Protein 1H8P (pdb70)

Secondary structure (DSSP, 8-state):
----SSEEETTEEESS-B-TTSSS-EEESSSB-SS-EEE--GGGS----SSEEETTEEESS-B-TT-SSS-EEESSSBHHHH--EEE-/----SSEEETTEEESS-B-TTSSS-EEESSSB-SS-EEEPPGGGSPPP-SSEEETTEEESS-B-TTTSSS-EEESSSBHHHH--EEE-

Foldseek 3Di:
DAADAFADDPNDTRRWFDCVVHDATKGAPDNYHDPHIDGDDVVRTADADPFAADPNDTRGDWACPPPPDATKGASDRYCVVVVHIDGD/DAADPFAADPNDTRLWFDCVVHPATKGANDNYHDPHMDGDDPVRTQDADPFAADPNDTRGDFACVVPVPFTKGASDRYCVVVVHIDTD

B-factor: mean 21.31, std 8.15, range [9.07, 58.3]

Nearest PDB structures (foldseek):
  1h8p-assembly1_A  TM=9.744E-01  e=7.915E-19  Bos taurus
  1pdc-assembly1_A  TM=7.699E-01  e=4.818E-06  Bos taurus
  2fn2-assembly1_A  TM=8.374E-01  e=1.802E-03  Homo sapiens
  2v5o-assembly1_A  TM=9.070E-01  e=1.299E-02  Homo sapiens
  8k8h-assembly1_A  TM=8.407E-01  e=1.631E-01  Homo sapiens

Structure (mmCIF, N/CA/C/O backbone):
data_1H8P
#
_entry.id   1H8P
#
_cell.length_a   90.881
_cell.length_b   90.881
_cell.length_c   52.210
_cell.angle_alpha   90.00
_cell.angle_beta   90.00
_cell.angle_gamma   120.00
#
_symmetry.space_group_name_H-M   'P 3 2 1'
#
loop_
_entity.id
_entity.type
_entity.pdbx_description
1 polymer 'SEMINAL PLASMA PROTEIN PDC-109'
2 non-polymer PHOSPHOCHOLINE
3 water water
#
loop_
_atom_site.group_PDB
_atom_site.id
_atom_site.type_symbol
_atom_site.label_atom_id
_atom_site.label_alt_id
_atom_site.label_comp_id
_atom_site.label_asym_id
_atom_site.label_entity_id
_atom_site.label_seq_id
_atom_site.pdbx_PDB_ins_code
_atom_site.Cartn_x
_atom_site.Cartn_y
_atom_site.Cartn_z
_atom_site.occupancy
_atom_site.B_iso_or_equiv
_atom_site.auth_seq_id
_atom_site.auth_comp_id
_atom_site.auth_asym_id
_atom_site.auth_atom_id
_atom_site.pdbx_PDB_model_num
ATOM 1 N N . GLU A 1 22 ? 41.919 5.426 16.960 1.00 38.18 22 GLU A N 1
ATOM 2 C CA . GLU A 1 22 ? 40.779 4.688 17.572 1.00 36.11 22 GLU A CA 1
ATOM 3 C C . GLU A 1 22 ? 39.465 5.253 17.031 1.00 33.56 22 GLU A C 1
ATOM 4 O O . GLU A 1 22 ? 39.412 5.729 15.898 1.00 34.02 22 GLU A O 1
ATOM 10 N N . GLU A 1 23 ? 38.411 5.202 17.838 1.00 30.11 23 GLU A N 1
ATOM 11 C CA . GLU A 1 23 ? 37.107 5.698 17.412 1.00 26.57 23 GLU A CA 1
ATOM 12 C C . GLU A 1 23 ? 36.715 7.017 18.066 1.00 23.84 23 GLU A C 1
ATOM 13 O O . GLU A 1 23 ? 37.079 7.299 19.209 1.00 20.97 23 GLU A O 1
ATOM 19 N N . CYS A 1 24 ? 35.966 7.823 17.325 1.00 20.70 24 CYS A N 1
ATOM 20 C CA . CYS A 1 24 ? 35.504 9.109 17.826 1.00 18.79 24 CYS A CA 1
ATOM 21 C C . CYS A 1 24 ? 34.543 8.905 18.982 1.00 18.31 24 CYS A C 1
ATOM 22 O O . CYS A 1 24 ? 33.806 7.922 19.019 1.00 17.33 24 CYS A O 1
ATOM 25 N N . VAL A 1 25 ? 34.549 9.847 19.914 1.00 16.84 25 VAL A N 1
ATOM 26 C CA . VAL A 1 25 ? 33.635 9.813 21.044 1.00 16.80 25 VAL A CA 1
ATOM 27 C C . VAL A 1 25 ? 32.817 11.094 20.922 1.00 15.67 25 VAL A C 1
ATOM 28 O O . VAL A 1 25 ? 33.377 12.189 20.961 1.00 14.14 25 VAL A O 1
ATOM 32 N N . PHE A 1 26 ? 31.506 10.955 20.738 1.00 14.71 26 PHE A N 1
ATOM 33 C CA . PHE A 1 26 ? 30.616 12.112 20.608 1.00 14.33 26 PHE A CA 1
ATOM 34 C C . PHE A 1 26 ? 29.548 12.075 21.698 1.00 14.41 26 PHE A C 1
ATOM 35 O O . PHE A 1 26 ? 28.910 11.046 21.914 1.00 14.59 26 PHE A O 1
ATOM 43 N N . PRO A 1 27 ? 29.347 13.196 22.402 1.00 14.16 27 PRO A N 1
ATOM 44 C CA . PRO A 1 27 ? 30.084 14.443 22.198 1.00 14.72 27 PRO A CA 1
ATOM 45 C C . PRO A 1 27 ? 31.413 14.421 22.941 1.00 14.18 27 PRO A C 1
ATOM 46 O O . PRO A 1 27 ? 31.614 13.607 23.841 1.00 14.46 27 PRO A O 1
ATOM 50 N N . PHE A 1 28 ? 32.327 15.299 22.543 1.00 14.79 28 PHE A N 1
ATOM 51 C CA . PHE A 1 28 ? 33.606 15.415 23.227 1.00 15.49 28 PHE A CA 1
ATOM 52 C C . PHE A 1 28 ? 33.838 16.891 23.512 1.00 16.03 28 PHE A C 1
ATOM 53 O O . PHE A 1 28 ? 33.367 17.753 22.771 1.00 16.39 28 PHE A O 1
ATOM 61 N N . VAL A 1 29 ? 34.534 17.180 24.604 1.00 16.12 29 VAL A N 1
ATOM 62 C CA . VAL A 1 29 ? 34.813 18.559 24.972 1.00 17.54 29 VAL A CA 1
ATOM 63 C C . VAL A 1 29 ? 36.257 18.898 24.664 1.00 17.91 29 VAL A C 1
ATOM 64 O O . VAL A 1 29 ? 37.176 18.185 25.065 1.00 16.90 29 VAL A O 1
ATOM 68 N N . TYR A 1 30 ? 36.443 19.986 23.928 1.00 19.69 30 TYR A N 1
ATOM 69 C CA . TYR A 1 30 ? 37.768 20.455 23.555 1.00 20.78 30 TYR A CA 1
ATOM 70 C C . TYR A 1 30 ? 37.802 21.966 23.713 1.00 21.21 30 TYR A C 1
ATOM 71 O O . TYR A 1 30 ? 36.974 22.677 23.140 1.00 20.86 30 TYR A O 1
ATOM 80 N N . ARG A 1 31 ? 38.762 22.451 24.493 1.00 21.91 31 ARG A N 1
ATOM 81 C CA . ARG A 1 31 ? 38.908 23.880 24.747 1.00 23.98 31 ARG A CA 1
ATOM 82 C C . ARG A 1 31 ? 37.573 24.577 24.997 1.00 24.56 31 ARG A C 1
ATOM 83 O O . ARG A 1 31 ? 37.196 25.506 24.282 1.00 23.67 31 ARG A O 1
ATOM 91 N N . ASN A 1 32 ? 36.865 24.103 26.018 1.00 25.60 32 ASN A N 1
ATOM 92 C CA . ASN A 1 32 ? 35.585 24.663 26.435 1.00 28.57 32 ASN A CA 1
ATOM 93 C C . ASN A 1 32 ? 34.420 24.543 25.466 1.00 28.91 32 ASN A C 1
ATOM 94 O O . ASN A 1 32 ? 33.366 25.131 25.703 1.00 30.38 32 ASN A O 1
ATOM 99 N N . ARG A 1 33 ? 34.595 23.800 24.380 1.00 26.96 33 ARG A N 1
ATOM 100 C CA . ARG A 1 33 ? 33.508 23.625 23.422 1.00 25.59 33 ARG A CA 1
ATOM 101 C C . ARG A 1 33 ? 33.074 22.170 23.343 1.00 23.26 33 ARG A C 1
ATOM 102 O O . ARG A 1 33 ? 33.903 21.263 23.364 1.00 20.17 33 ARG A O 1
ATOM 110 N N . LYS A 1 34 ? 31.764 21.957 23.273 1.00 20.01 34 LYS A N 1
ATOM 111 C CA . LYS A 1 34 ? 31.216 20.614 23.173 1.00 20.92 34 LYS A CA 1
ATOM 112 C C . LYS A 1 34 ? 30.998 20.325 21.690 1.00 20.45 34 LYS A C 1
ATOM 113 O O . LYS A 1 34 ? 30.333 21.089 20.992 1.00 21.00 34 LYS A O 1
ATOM 119 N N . HIS A 1 35 ? 31.570 19.226 21.213 1.00 18.06 35 HIS A N 1
ATOM 120 C CA . HIS A 1 35 ? 31.451 18.839 19.814 1.00 18.29 35 HIS A CA 1
ATOM 121 C C . HIS A 1 35 ? 30.712 17.515 19.677 1.00 16.66 35 HIS A C 1
ATOM 122 O O . HIS A 1 35 ? 31.105 16.521 20.281 1.00 16.69 35 HIS A O 1
ATOM 129 N N . PHE A 1 36 ? 29.646 17.506 18.880 1.00 16.07 36 PHE A N 1
ATOM 130 C CA . PHE A 1 36 ? 28.867 16.290 18.668 1.00 15.42 36 PHE A CA 1
ATOM 131 C C . PHE A 1 36 ? 29.191 15.650 17.329 1.00 14.92 36 PHE A C 1
ATOM 132 O O . PHE A 1 36 ? 28.526 14.706 16.907 1.00 14.96 36 PHE A O 1
ATOM 140 N N . ASP A 1 37 ? 30.213 16.167 16.662 1.00 14.13 37 ASP A N 1
ATOM 141 C CA . ASP A 1 37 ? 30.598 15.648 15.361 1.00 15.63 37 ASP A CA 1
ATOM 142 C C . ASP A 1 37 ? 32.049 16.028 15.113 1.00 14.50 37 ASP A C 1
ATOM 143 O O . ASP A 1 37 ? 32.662 16.727 15.921 1.00 15.73 37 ASP A O 1
ATOM 148 N N . CYS A 1 38 ? 32.605 15.554 14.008 1.00 16.81 38 CYS A N 1
ATOM 149 C CA . CYS A 1 38 ? 33.974 15.909 13.674 1.00 16.26 38 CYS A CA 1
ATOM 150 C C . CYS A 1 38 ? 33.983 17.422 13.537 1.00 17.33 38 CYS A C 1
ATOM 151 O O . CYS A 1 38 ? 32.988 18.018 13.116 1.00 17.63 38 CYS A O 1
ATOM 154 N N . THR A 1 39 ? 35.102 18.043 13.886 1.00 17.32 39 THR A N 1
ATOM 155 C CA . THR A 1 39 ? 35.184 19.497 13.869 1.00 18.68 39 THR A CA 1
ATOM 156 C C . THR A 1 39 ? 36.479 20.045 13.279 1.00 18.34 39 THR A C 1
ATOM 157 O O . THR A 1 39 ? 37.473 19.331 13.178 1.00 17.44 39 THR A O 1
ATOM 161 N N . VAL A 1 40 ? 36.447 21.316 12.881 1.00 20.16 40 VAL A N 1
ATOM 162 C CA . VAL A 1 40 ? 37.632 21.982 12.347 1.00 21.39 40 VAL A CA 1
ATOM 163 C C . VAL A 1 40 ? 38.138 22.950 13.416 1.00 21.54 40 VAL A C 1
ATOM 164 O O . VAL A 1 40 ? 38.993 23.799 13.158 1.00 22.97 40 VAL A O 1
ATOM 168 N N . HIS A 1 41 ? 37.586 22.811 14.617 1.00 20.62 41 HIS A N 1
ATOM 169 C CA . HIS A 1 41 ? 37.974 23.631 15.759 1.00 21.14 41 HIS A CA 1
ATOM 170 C C . HIS A 1 41 ? 39.465 23.406 15.999 1.00 22.44 41 HIS A C 1
ATOM 171 O O . HIS A 1 41 ? 39.886 22.301 16.337 1.00 22.76 41 HIS A O 1
ATOM 178 N N . GLY A 1 42 ? 40.261 24.452 15.805 1.00 22.50 42 GLY A N 1
ATOM 179 C CA . GLY A 1 42 ? 41.692 24.333 16.007 1.00 24.15 42 GLY A CA 1
ATOM 180 C C . GLY A 1 42 ? 42.427 23.571 14.918 1.00 25.21 42 GLY A C 1
ATOM 181 O O . GLY A 1 42 ? 43.485 22.998 15.174 1.00 26.31 42 GLY A O 1
ATOM 182 N N . SER A 1 43 ? 41.881 23.550 13.705 1.00 26.05 43 SER A N 1
ATOM 183 C CA . SER A 1 43 ? 42.542 22.850 12.606 1.00 27.12 43 SER A CA 1
ATOM 184 C C . SER A 1 43 ? 41.944 23.185 11.249 1.00 28.27 43 SER A C 1
ATOM 185 O O . SER A 1 43 ? 40.942 23.891 11.155 1.00 28.90 43 SER A O 1
ATOM 188 N N . LEU A 1 44 ? 42.570 22.672 10.194 1.00 29.20 44 LEU A N 1
ATOM 189 C CA . LEU A 1 44 ? 42.097 22.914 8.838 1.00 30.29 44 LEU A CA 1
ATOM 190 C C . LEU A 1 44 ? 41.239 21.749 8.360 1.00 29.67 44 LEU A C 1
ATOM 191 O O . LEU A 1 44 ? 40.278 21.938 7.612 1.00 30.78 44 LEU A O 1
ATOM 196 N N . PHE A 1 45 ? 41.589 20.546 8.804 1.00 27.75 45 PHE A N 1
ATOM 197 C CA . PHE A 1 45 ? 40.855 19.344 8.422 1.00 26.20 45 PHE A CA 1
ATOM 198 C C . PHE A 1 45 ? 40.050 18.822 9.614 1.00 23.79 45 PHE A C 1
ATOM 199 O O . PHE A 1 45 ? 40.527 18.837 10.750 1.00 21.53 45 PHE A O 1
ATOM 207 N N . PRO A 1 46 ? 38.816 18.353 9.368 1.00 22.71 46 PRO A N 1
ATOM 208 C CA . PRO A 1 46 ? 37.961 17.831 10.439 1.00 21.20 46 PRO A CA 1
ATOM 209 C C . PRO A 1 46 ? 38.577 16.686 11.241 1.00 18.19 46 PRO A C 1
ATOM 210 O O . PRO A 1 46 ? 39.164 15.755 10.685 1.00 18.26 46 PRO A O 1
ATOM 214 N N . TRP A 1 47 ? 38.437 16.770 12.558 1.00 17.01 47 TRP A N 1
ATOM 215 C CA . TRP A 1 47 ? 38.981 15.759 13.453 1.00 16.24 47 TRP A CA 1
ATOM 216 C C . TRP A 1 47 ? 38.002 15.475 14.585 1.00 15.57 47 TRP A C 1
ATOM 217 O O . TRP A 1 47 ? 36.969 16.135 14.715 1.00 16.59 47 TRP A O 1
ATOM 228 N N . CYS A 1 48 ? 38.343 14.499 15.415 1.00 14.34 48 CYS A N 1
ATOM 229 C CA . CYS A 1 48 ? 37.504 14.149 16.544 1.00 14.26 48 CYS A CA 1
ATOM 230 C C . CYS A 1 48 ? 38.365 13.601 17.674 1.00 15.14 48 CYS A C 1
ATOM 231 O O . CYS A 1 48 ? 39.424 13.016 17.439 1.00 15.69 48 CYS A O 1
ATOM 234 N N . SER A 1 49 ? 37.908 13.793 18.903 1.00 14.22 49 SER A N 1
ATOM 235 C CA . SER A 1 49 ? 38.636 13.295 20.057 1.00 15.41 49 SER A CA 1
ATOM 236 C C . SER A 1 49 ? 38.298 11.826 20.258 1.00 15.42 49 SER A C 1
ATOM 237 O O . SER A 1 49 ? 37.193 11.381 19.937 1.00 15.90 49 SER A O 1
ATOM 240 N N . LEU A 1 50 ? 39.255 11.068 20.782 1.00 15.64 50 LEU A N 1
ATOM 241 C CA . LEU A 1 50 ? 39.030 9.655 21.044 1.00 17.94 50 LEU A CA 1
ATOM 242 C C . LEU A 1 50 ? 38.526 9.485 22.476 1.00 18.42 50 LEU A C 1
ATOM 243 O O . LEU A 1 50 ? 38.296 8.368 22.932 1.00 19.80 50 LEU A O 1
ATOM 248 N N . ASP A 1 51 ? 38.355 10.605 23.175 1.00 17.58 51 ASP A N 1
ATOM 249 C CA . ASP A 1 51 ? 37.860 10.599 24.551 1.00 18.09 51 ASP A CA 1
ATOM 250 C C . ASP A 1 51 ? 36.825 11.706 24.740 1.00 18.04 51 ASP A C 1
ATOM 251 O O . ASP A 1 51 ? 36.940 12.778 24.141 1.00 18.65 51 ASP A O 1
ATOM 256 N N . ALA A 1 52 ? 35.825 11.447 25.579 1.00 17.76 52 ALA A N 1
ATOM 257 C CA . ALA A 1 52 ? 34.771 12.427 25.854 1.00 19.08 52 ALA A CA 1
ATOM 258 C C . ALA A 1 52 ? 35.399 13.742 26.291 1.00 19.75 52 ALA A C 1
ATOM 259 O O . ALA A 1 52 ? 34.957 14.822 25.896 1.00 17.81 52 ALA A O 1
ATOM 261 N N . ASP A 1 53 ? 36.427 13.644 27.124 1.00 20.59 53 ASP A N 1
ATOM 262 C CA . ASP A 1 53 ? 37.145 14.823 27.579 1.00 22.36 53 ASP A CA 1
ATOM 263 C C . ASP A 1 53 ? 38.498 14.746 26.889 1.00 22.09 53 ASP A C 1
ATOM 264 O O . ASP A 1 53 ? 39.278 13.830 27.145 1.00 23.02 53 ASP A O 1
ATOM 269 N N . TYR A 1 54 ? 38.769 15.697 26.005 1.00 21.31 54 TYR A N 1
ATOM 270 C CA . TYR A 1 54 ? 40.026 15.702 25.270 1.00 21.47 54 TYR A CA 1
ATOM 271 C C . TYR A 1 54 ? 41.253 15.656 26.174 1.00 22.01 54 TYR A C 1
ATOM 272 O O . TYR A 1 54 ? 41.430 16.508 27.042 1.00 21.26 54 TYR A O 1
ATOM 281 N N . VAL A 1 55 ? 42.096 14.651 25.956 1.00 22.05 55 VAL A N 1
ATOM 282 C CA . VAL A 1 55 ? 43.323 14.485 26.725 1.00 23.51 55 VAL A CA 1
ATOM 283 C C . VAL A 1 55 ? 44.502 14.166 25.809 1.00 24.25 55 VAL A C 1
ATOM 284 O O . VAL A 1 55 ? 45.439 13.471 26.202 1.00 25.64 55 VAL A O 1
ATOM 288 N N . GLY A 1 56 ? 44.445 14.666 24.579 1.00 23.81 56 GLY A N 1
ATOM 289 C CA . GLY A 1 56 ? 45.535 14.440 23.647 1.00 23.69 56 GLY A CA 1
ATOM 290 C C . GLY A 1 56 ? 45.336 13.349 22.614 1.00 23.17 56 GLY A C 1
ATOM 291 O O . GLY A 1 56 ? 46.126 13.243 21.676 1.00 24.81 56 GLY A O 1
ATOM 292 N N . ARG A 1 57 ? 44.303 12.529 22.780 1.00 22.11 57 ARG A N 1
ATOM 293 C CA . ARG A 1 57 ? 44.041 11.460 21.824 1.00 21.98 57 ARG A CA 1
ATOM 294 C C . ARG A 1 57 ? 43.009 11.928 20.813 1.00 21.55 57 ARG A C 1
ATOM 295 O O . ARG A 1 57 ? 41.899 12.308 21.180 1.00 19.57 57 ARG A O 1
ATOM 303 N N . TRP A 1 58 ? 43.378 11.900 19.538 1.00 19.96 58 TRP A N 1
ATOM 304 C CA . TRP A 1 58 ? 42.473 12.337 18.488 1.00 19.36 58 TRP A CA 1
ATOM 305 C C . TRP A 1 58 ? 42.903 11.793 17.140 1.00 19.88 58 TRP A C 1
ATOM 306 O O . TRP A 1 58 ? 43.966 11.189 17.010 1.00 19.18 58 TRP A O 1
ATOM 317 N N . LYS A 1 59 ? 42.069 12.018 16.135 1.00 19.14 59 LYS A N 1
ATOM 318 C CA . LYS A 1 59 ? 42.380 11.574 14.789 1.00 18.73 59 LYS A CA 1
ATOM 319 C C . LYS A 1 59 ? 41.604 12.396 13.785 1.00 18.34 59 LYS A C 1
ATOM 320 O O . LYS A 1 59 ? 40.572 12.987 14.113 1.00 15.77 59 LYS A O 1
ATOM 326 N N . TYR A 1 60 ? 42.111 12.440 12.560 1.00 17.78 60 TYR A N 1
ATOM 327 C CA . TYR A 1 60 ? 41.429 13.161 11.504 1.00 18.29 60 TYR A CA 1
ATOM 328 C C . TYR A 1 60 ? 40.288 12.263 11.056 1.00 17.53 60 TYR A C 1
ATOM 329 O O . TYR A 1 60 ? 40.417 11.037 11.018 1.00 16.58 60 TYR A O 1
ATOM 338 N N . CYS A 1 61 ? 39.162 12.875 10.724 1.00 17.17 61 CYS A N 1
ATOM 339 C CA . CYS A 1 61 ? 37.998 12.111 10.322 1.00 16.47 61 CYS A CA 1
ATOM 340 C C . CYS A 1 61 ? 37.902 11.724 8.864 1.00 17.66 61 CYS A C 1
ATOM 341 O O . CYS A 1 61 ? 38.088 12.552 7.972 1.00 17.74 61 CYS A O 1
ATOM 344 N N . ALA A 1 62 ? 37.601 10.449 8.647 1.00 18.59 62 ALA A N 1
ATOM 345 C CA . ALA A 1 62 ? 37.383 9.910 7.316 1.00 19.32 62 ALA A CA 1
ATOM 346 C C . ALA A 1 62 ? 35.859 9.944 7.243 1.00 19.67 62 ALA A C 1
ATOM 347 O O . ALA A 1 62 ? 35.204 10.260 8.238 1.00 16.98 62 ALA A O 1
ATOM 349 N N . GLN A 1 63 ? 35.293 9.622 6.087 1.00 19.06 63 GLN A N 1
ATOM 350 C CA . GLN A 1 63 ? 33.841 9.643 5.925 1.00 21.54 63 GLN A CA 1
ATOM 351 C C . GLN A 1 63 ? 33.072 8.870 7.001 1.00 19.57 63 GLN A C 1
ATOM 352 O O . GLN A 1 63 ? 32.053 9.344 7.508 1.00 18.35 63 GLN A O 1
ATOM 358 N N . ARG A 1 64 ? 33.560 7.688 7.360 1.00 17.92 64 ARG A N 1
ATOM 359 C CA . ARG A 1 64 ? 32.871 6.858 8.345 1.00 16.67 64 ARG A CA 1
ATOM 360 C C . ARG A 1 64 ? 32.902 7.389 9.775 1.00 15.62 64 ARG A C 1
ATOM 361 O O . ARG A 1 64 ? 32.104 6.969 10.608 1.00 15.69 64 ARG A O 1
ATOM 369 N N . ASP A 1 65 ? 33.823 8.303 10.058 1.00 15.48 65 ASP A N 1
ATOM 370 C CA . ASP A 1 65 ? 33.972 8.845 11.405 1.00 15.47 65 ASP A CA 1
ATOM 371 C C . ASP A 1 65 ? 32.942 9.893 11.810 1.00 16.44 65 ASP A C 1
ATOM 372 O O . ASP A 1 65 ? 32.734 10.134 13.003 1.00 16.04 65 ASP A O 1
ATOM 377 N N . TYR A 1 66 ? 32.304 10.520 10.829 1.00 15.67 66 TYR A N 1
ATOM 378 C CA . TYR A 1 66 ? 31.312 11.544 11.130 1.00 16.58 66 TYR A CA 1
ATOM 379 C C . TYR A 1 66 ? 30.124 10.993 11.902 1.00 15.39 66 TYR A C 1
ATOM 380 O O . TYR A 1 66 ? 29.699 9.857 11.692 1.00 15.80 66 TYR A O 1
ATOM 389 N N . ALA A 1 67 ? 29.591 11.813 12.800 1.00 16.30 67 ALA A N 1
ATOM 390 C CA . ALA A 1 67 ? 28.464 11.406 13.620 1.00 15.03 67 ALA A CA 1
ATOM 391 C C . ALA A 1 67 ? 27.256 11.019 12.777 1.00 15.78 67 ALA A C 1
ATOM 392 O O . ALA A 1 67 ? 27.046 11.552 11.683 1.00 15.34 67 ALA A O 1
ATOM 394 N N . LYS A 1 68 ? 26.481 10.073 13.294 1.00 15.99 68 LYS A N 1
ATOM 395 C CA . LYS A 1 68 ? 25.269 9.612 12.632 1.00 17.64 68 LYS A CA 1
ATOM 396 C C . LYS A 1 68 ? 24.069 10.206 13.350 1.00 16.85 68 LYS A C 1
ATOM 397 O O . LYS A 1 68 ? 24.171 10.645 14.496 1.00 16.97 68 LYS A O 1
ATOM 403 N N . CYS A 1 69 ? 22.933 10.215 12.666 1.00 17.29 69 CYS A N 1
ATOM 404 C CA . CYS A 1 69 ? 21.698 10.730 13.234 1.00 17.94 69 CYS A CA 1
ATOM 405 C C . CYS A 1 69 ? 21.355 10.010 14.526 1.00 19.14 69 CYS A C 1
ATOM 406 O O . CYS A 1 69 ? 21.641 8.825 14.684 1.00 18.42 69 CYS A O 1
ATOM 409 N N . VAL A 1 70 ? 20.731 10.735 15.444 1.00 17.63 70 VAL A N 1
ATOM 410 C CA . VAL A 1 70 ? 20.309 10.168 16.711 1.00 19.33 70 VAL A CA 1
ATOM 411 C C . VAL A 1 70 ? 18.787 10.183 16.706 1.00 19.94 70 VAL A C 1
ATOM 412 O O . VAL A 1 70 ? 18.175 11.248 16.648 1.00 19.54 70 VAL A O 1
ATOM 416 N N . PHE A 1 71 ? 18.184 8.999 16.733 1.00 20.23 71 PHE A N 1
ATOM 417 C CA . PHE A 1 71 ? 16.731 8.876 16.734 1.00 21.27 71 PHE A CA 1
ATOM 418 C C . PHE A 1 71 ? 16.301 8.101 17.969 1.00 23.56 71 PHE A C 1
ATOM 419 O O . PHE A 1 71 ? 16.926 7.107 18.333 1.00 24.29 71 PHE A O 1
ATOM 427 N N . PRO A 1 72 ? 15.235 8.559 18.639 1.00 23.76 72 PRO A N 1
ATOM 428 C CA . PRO A 1 72 ? 14.482 9.750 18.247 1.00 22.43 72 PRO A CA 1
ATOM 429 C C . PRO A 1 72 ? 15.144 10.987 18.838 1.00 20.22 72 PRO A C 1
ATOM 430 O O . PRO A 1 72 ? 16.042 10.881 19.669 1.00 21.44 72 PRO A O 1
ATOM 434 N N . PHE A 1 73 ? 14.720 12.163 18.396 1.00 18.66 73 PHE A N 1
ATOM 435 C CA . PHE A 1 73 ? 15.275 13.381 18.953 1.00 17.36 73 PHE A CA 1
ATOM 436 C C . PHE A 1 73 ? 14.166 14.390 19.196 1.00 17.22 73 PHE A C 1
ATOM 437 O O . PHE A 1 73 ? 13.138 14.380 18.516 1.00 16.57 73 PHE A O 1
ATOM 445 N N . ILE A 1 74 ? 14.380 15.243 20.189 1.00 16.48 74 ILE A N 1
ATOM 446 C CA . ILE A 1 74 ? 13.408 16.264 20.542 1.00 17.11 74 ILE A CA 1
ATOM 447 C C . ILE A 1 74 ? 13.738 17.551 19.802 1.00 15.06 74 ILE A C 1
ATOM 448 O O . ILE A 1 74 ? 14.858 18.047 19.869 1.00 13.32 74 ILE A O 1
ATOM 453 N N . TYR A 1 75 ? 12.748 18.078 19.092 1.00 15.06 75 TYR A N 1
ATOM 454 C CA . TYR A 1 75 ? 12.914 19.306 18.329 1.00 14.95 75 TYR A CA 1
ATOM 455 C C . TYR A 1 75 ? 11.609 20.084 18.432 1.00 15.49 75 TYR A C 1
ATOM 456 O O . TYR A 1 75 ? 10.555 19.578 18.067 1.00 15.05 75 TYR A O 1
ATOM 465 N N . GLY A 1 76 ? 11.684 21.308 18.937 1.00 17.25 76 GLY A N 1
ATOM 466 C CA . GLY A 1 76 ? 10.476 22.096 19.087 1.00 19.44 76 GLY A CA 1
ATOM 467 C C . GLY A 1 76 ? 9.537 21.429 20.075 1.00 21.20 76 GLY A C 1
ATOM 468 O O . GLY A 1 76 ? 8.316 21.561 19.978 1.00 22.58 76 GLY A O 1
ATOM 469 N N . GLY A 1 77 ? 10.116 20.697 21.023 1.00 21.38 77 GLY A N 1
ATOM 470 C CA . GLY A 1 77 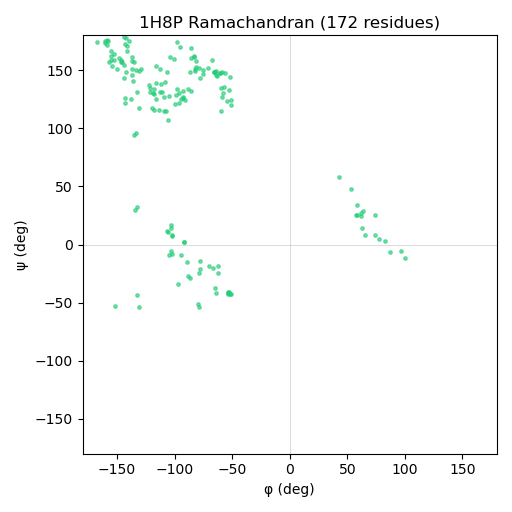? 9.327 20.018 22.036 1.00 22.34 77 GLY A CA 1
ATOM 471 C C . GLY A 1 77 ? 8.583 18.794 21.541 1.00 22.97 77 GLY A C 1
ATOM 472 O O . GLY A 1 77 ? 7.759 18.230 22.263 1.00 23.38 77 GLY A O 1
ATOM 473 N N . LYS A 1 78 ? 8.871 18.383 20.310 1.00 21.13 78 LYS A N 1
ATOM 474 C CA . LYS A 1 78 ? 8.230 17.221 19.712 1.00 19.87 78 LYS A CA 1
ATOM 475 C C . LYS A 1 78 ? 9.253 16.127 19.427 1.00 20.51 78 LYS A C 1
ATOM 476 O O . LYS A 1 78 ? 10.434 16.402 19.227 1.00 18.92 78 LYS A O 1
ATOM 482 N N . LYS A 1 79 ? 8.782 14.886 19.402 1.00 20.99 79 LYS A N 1
ATOM 483 C CA . LYS A 1 79 ? 9.639 13.733 19.157 1.00 22.37 79 LYS A CA 1
ATOM 484 C C . LYS A 1 79 ? 9.709 13.391 17.672 1.00 21.54 79 LYS A C 1
ATOM 485 O O . LYS A 1 79 ? 8.683 13.185 17.026 1.00 21.57 79 LYS A O 1
ATOM 491 N N . TYR A 1 80 ? 10.925 13.341 17.135 1.00 19.59 80 TYR A N 1
ATOM 492 C CA . TYR A 1 80 ? 11.125 13.008 15.729 1.00 19.63 80 TYR A CA 1
ATOM 493 C C . TYR A 1 80 ? 11.833 11.667 15.603 1.00 19.60 80 TYR A C 1
ATOM 494 O O . TYR A 1 80 ? 12.839 11.431 16.266 1.00 20.56 80 TYR A O 1
ATOM 503 N N . GLU A 1 81 ? 11.294 10.797 14.752 1.00 20.62 81 GLU A N 1
ATOM 504 C CA . GLU A 1 81 ? 11.848 9.462 14.536 1.00 22.93 81 GLU A CA 1
ATOM 505 C C . GLU A 1 81 ? 12.640 9.360 13.238 1.00 22.05 81 GLU A C 1
ATOM 506 O O . GLU A 1 81 ? 13.288 8.347 12.973 1.00 22.38 81 GLU A O 1
ATOM 512 N N . THR A 1 82 ? 12.577 10.406 12.424 1.00 20.14 82 THR A N 1
ATOM 513 C CA . THR A 1 82 ? 13.284 10.421 11.152 1.00 19.81 82 THR A CA 1
ATOM 514 C C . THR A 1 82 ? 13.789 11.825 10.881 1.00 18.41 82 THR A C 1
ATOM 515 O O . THR A 1 82 ? 13.554 12.743 11.665 1.00 16.25 82 THR A O 1
ATOM 519 N N . CYS A 1 83 ? 14.485 11.985 9.763 1.00 17.40 83 CYS A N 1
ATOM 520 C CA . CYS A 1 83 ? 14.987 13.295 9.385 1.00 16.01 83 CYS A CA 1
ATOM 521 C C . CYS A 1 83 ? 13.772 14.145 9.056 1.00 15.78 83 CYS A C 1
ATOM 522 O O . CYS A 1 83 ? 12.699 13.618 8.756 1.00 16.04 83 CYS A O 1
ATOM 525 N N . THR A 1 84 ? 13.930 15.459 9.112 1.00 13.89 84 THR A N 1
ATOM 526 C CA . THR A 1 84 ? 12.811 16.339 8.808 1.00 13.99 84 THR A CA 1
ATOM 527 C C . THR A 1 84 ? 13.290 17.563 8.041 1.00 13.36 84 THR A C 1
ATOM 528 O O . THR A 1 84 ? 14.426 18.000 8.211 1.00 13.67 84 THR A O 1
ATOM 532 N N . LYS A 1 85 ? 12.429 18.087 7.175 1.00 12.89 85 LYS A N 1
ATOM 533 C CA . LYS A 1 85 ? 12.747 19.284 6.404 1.00 16.66 85 LYS A CA 1
ATOM 534 C C . LYS A 1 85 ? 12.296 20.496 7.222 1.00 15.56 85 LYS A C 1
ATOM 535 O O . LYS A 1 85 ? 12.688 21.630 6.950 1.00 16.14 85 LYS A O 1
ATOM 541 N N . ILE A 1 86 ? 11.476 20.243 8.236 1.00 15.41 86 ILE A N 1
ATOM 542 C CA . ILE A 1 86 ? 10.981 21.308 9.101 1.00 13.77 86 ILE A CA 1
ATOM 543 C C . ILE A 1 86 ? 12.142 22.060 9.753 1.00 14.25 86 ILE A C 1
ATOM 544 O O . ILE A 1 86 ? 13.058 21.447 10.308 1.00 13.33 86 ILE A O 1
ATOM 549 N N . GLY A 1 87 ? 12.110 23.386 9.665 1.00 11.86 87 GLY A N 1
ATOM 550 C CA . GLY A 1 87 ? 13.149 24.193 10.276 1.00 12.67 87 GLY A CA 1
ATOM 551 C C . GLY A 1 87 ? 14.383 24.453 9.431 1.00 14.00 87 GLY A C 1
ATOM 552 O O . GLY A 1 87 ? 15.252 25.223 9.832 1.00 14.54 87 GLY A O 1
ATOM 553 N N . SER A 1 88 ? 14.470 23.823 8.265 1.00 13.44 88 SER A N 1
ATOM 554 C CA . SER A 1 88 ? 15.623 24.023 7.395 1.00 15.03 88 SER A CA 1
ATOM 555 C C . SER A 1 88 ? 15.276 24.772 6.119 1.00 15.07 88 SER A C 1
ATOM 556 O O . SER A 1 88 ? 14.251 24.515 5.487 1.00 14.55 88 SER A O 1
ATOM 559 N N . MET A 1 89 ? 16.149 25.694 5.735 1.00 16.89 89 MET A N 1
ATOM 560 C CA . MET A 1 89 ? 15.942 26.471 4.525 1.00 17.95 89 MET A CA 1
ATOM 561 C C . MET A 1 89 ? 16.308 25.670 3.285 1.00 19.19 89 MET A C 1
ATOM 562 O O . MET A 1 89 ? 15.939 26.050 2.176 1.00 18.25 89 MET A O 1
ATOM 567 N N . TRP A 1 90 ? 17.011 24.552 3.463 1.00 18.73 90 TRP A N 1
ATOM 568 C CA . TRP A 1 90 ? 17.464 23.793 2.303 1.00 19.35 90 TRP A CA 1
ATOM 569 C C . TRP A 1 90 ? 17.273 22.290 2.215 1.00 18.01 90 TRP A C 1
ATOM 570 O O . TRP A 1 90 ? 16.906 21.766 1.165 1.00 16.55 90 TRP A O 1
ATOM 581 N N . MET A 1 91 ? 17.541 21.593 3.308 1.00 17.94 91 MET A N 1
ATOM 582 C CA . MET A 1 91 ? 17.526 20.141 3.257 1.00 16.22 91 MET A CA 1
ATOM 583 C C . MET A 1 91 ? 17.049 19.464 4.536 1.00 14.96 91 MET A C 1
ATOM 584 O O . MET A 1 91 ? 17.087 20.054 5.614 1.00 13.77 91 MET A O 1
ATOM 589 N N . SER A 1 92 ? 16.603 18.216 4.406 1.00 13.55 92 SER A N 1
ATOM 590 C CA . SER A 1 92 ? 16.155 17.451 5.562 1.00 15.61 92 SER A CA 1
ATOM 591 C C . SER A 1 92 ? 17.365 17.265 6.461 1.00 15.13 92 SER A C 1
ATOM 592 O O . SER A 1 92 ? 18.491 17.120 5.977 1.00 16.47 92 SER A O 1
ATOM 595 N N . TRP A 1 93 ? 17.132 17.256 7.767 1.00 13.41 93 TRP A N 1
ATOM 596 C CA . TRP A 1 93 ? 18.212 17.117 8.729 1.00 13.43 93 TRP A CA 1
ATOM 597 C C . TRP A 1 93 ? 17.791 16.282 9.930 1.00 13.19 93 TRP A C 1
ATOM 598 O O . TRP A 1 93 ? 16.622 15.919 10.080 1.00 12.45 93 TRP A O 1
ATOM 609 N N . CYS A 1 94 ? 18.760 15.984 10.786 1.00 13.63 94 CYS A N 1
ATOM 610 C CA . CYS A 1 94 ? 18.502 15.213 11.987 1.00 13.31 94 CYS A CA 1
ATOM 611 C C . CYS A 1 94 ? 19.418 15.702 13.094 1.00 13.32 94 CYS A C 1
ATOM 612 O O . CYS A 1 94 ? 20.472 16.283 12.835 1.00 13.01 94 CYS A O 1
ATOM 615 N N . SER A 1 95 ? 19.009 15.460 14.332 1.00 14.16 95 SER A N 1
ATOM 616 C CA . SER A 1 95 ? 19.797 15.859 15.484 1.00 13.61 95 SER A CA 1
ATOM 617 C C . SER A 1 95 ? 20.934 14.872 15.721 1.00 13.48 95 SER A C 1
ATOM 618 O O 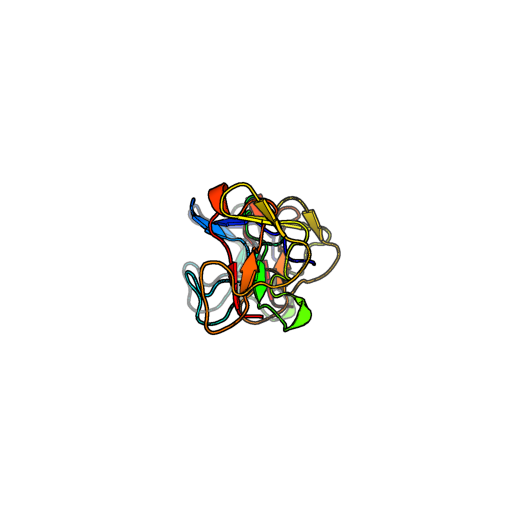. SER A 1 95 ? 20.825 13.696 15.366 1.00 14.81 95 SER A O 1
ATOM 621 N N . LEU A 1 96 ? 22.019 15.363 16.315 1.00 14.41 96 LEU A N 1
ATOM 622 C CA . LEU A 1 96 ? 23.172 14.527 16.633 1.00 15.08 96 LEU A CA 1
ATOM 623 C C . LEU A 1 96 ? 23.166 14.200 18.126 1.00 17.03 96 LEU A C 1
ATOM 624 O O . LEU A 1 96 ? 24.183 13.795 18.692 1.00 19.06 96 LEU A O 1
ATOM 629 N N . SER A 1 97 ? 22.013 14.402 18.759 1.00 16.07 97 SER A N 1
ATOM 630 C CA . SER A 1 97 ? 21.836 14.084 20.176 1.00 16.97 97 SER A CA 1
ATOM 631 C C . SER A 1 97 ? 20.349 13.846 20.402 1.00 16.87 97 SER A C 1
ATOM 632 O O . SER A 1 97 ? 19.520 14.231 19.579 1.00 13.48 97 SER A O 1
ATOM 635 N N . PRO A 1 98 ? 19.988 13.200 21.520 1.00 17.07 98 PRO A N 1
ATOM 636 C CA . PRO A 1 98 ? 18.575 12.930 21.805 1.00 17.62 98 PRO A CA 1
ATOM 637 C C . PRO A 1 98 ? 17.709 14.175 21.980 1.00 16.59 98 PRO A C 1
ATOM 638 O O . PRO A 1 98 ? 16.488 14.101 21.879 1.00 17.56 98 PRO A O 1
ATOM 642 N N . ASN A 1 99 ? 18.338 15.315 22.234 1.00 18.11 99 ASN A N 1
ATOM 643 C CA . ASN A 1 99 ? 17.586 16.545 22.454 1.00 19.07 99 ASN A CA 1
ATOM 644 C C . ASN A 1 99 ? 18.198 17.723 21.705 1.00 18.06 99 ASN A C 1
ATOM 645 O O . ASN A 1 99 ? 19.113 18.381 22.200 1.00 17.75 99 ASN A O 1
ATOM 650 N N . TYR A 1 100 ? 17.683 17.982 20.507 1.00 16.20 100 TYR A N 1
ATOM 651 C CA . TYR A 1 100 ? 18.175 19.080 19.684 1.00 15.85 100 TYR A CA 1
ATOM 652 C C . TYR A 1 100 ? 17.915 20.433 20.343 1.00 16.34 100 TYR A C 1
ATOM 653 O O . TYR A 1 100 ? 18.762 21.323 20.307 1.00 16.41 100 TYR A O 1
ATOM 662 N N . ASP A 1 101 ? 16.737 20.595 20.933 1.00 17.53 101 ASP A N 1
ATOM 663 C CA . ASP A 1 101 ? 16.408 21.852 21.590 1.00 18.46 101 ASP A CA 1
ATOM 664 C C . ASP A 1 101 ? 17.497 22.225 22.591 1.00 19.79 101 ASP A C 1
ATOM 665 O O . ASP A 1 101 ? 17.885 23.385 22.694 1.00 21.05 101 ASP A O 1
ATOM 670 N N . LYS A 1 102 ? 17.998 21.230 23.314 1.00 20.45 102 LYS A N 1
ATOM 671 C CA . LYS A 1 102 ? 19.028 21.469 24.318 1.00 20.65 102 LYS A CA 1
ATOM 672 C C . LYS A 1 102 ? 20.436 21.611 23.748 1.00 20.02 102 LYS A C 1
ATOM 673 O O . LYS A 1 102 ? 21.140 22.578 24.039 1.00 20.45 102 LYS A O 1
ATOM 679 N N . ASP A 1 103 ? 20.835 20.650 22.922 1.00 18.30 103 ASP A N 1
ATOM 680 C CA . ASP A 1 103 ? 22.179 20.626 22.353 1.00 19.05 103 ASP A CA 1
ATOM 681 C C . ASP A 1 103 ? 22.411 21.376 21.043 1.00 18.72 103 ASP A C 1
ATOM 682 O O . ASP A 1 103 ? 23.531 21.816 20.770 1.00 19.58 103 ASP A O 1
ATOM 687 N N . ARG A 1 104 ? 21.363 21.518 20.238 1.00 19.06 104 ARG A N 1
ATOM 688 C CA . ARG A 1 104 ? 21.453 22.229 18.963 1.00 19.43 104 ARG A CA 1
ATOM 689 C C . ARG A 1 104 ? 22.494 21.648 18.002 1.00 18.95 104 ARG A C 1
ATOM 690 O O . ARG A 1 104 ? 23.012 22.360 17.140 1.00 19.10 104 ARG A O 1
ATOM 698 N N . ALA A 1 105 ? 22.793 20.362 18.156 1.00 17.34 105 ALA A N 1
ATOM 699 C CA . ALA A 1 105 ? 23.760 19.677 17.296 1.00 16.44 105 ALA A CA 1
ATOM 700 C C . ALA A 1 105 ? 22.983 18.939 16.211 1.00 14.46 105 ALA A C 1
ATOM 701 O O . ALA A 1 105 ? 21.997 18.266 16.499 1.00 12.88 105 ALA A O 1
ATOM 703 N N . TRP A 1 106 ? 23.428 19.060 14.965 1.00 14.11 106 TRP A N 1
ATOM 704 C CA . TRP A 1 106 ? 22.722 18.425 13.860 1.00 14.59 106 TRP A CA 1
ATOM 705 C C . TRP A 1 106 ? 23.586 18.214 12.626 1.00 15.42 106 TRP A C 1
ATOM 706 O O . TRP A 1 106 ? 24.739 18.642 12.565 1.00 15.60 106 TRP A O 1
ATOM 717 N N . LYS A 1 107 ? 22.995 17.564 11.631 1.00 16.25 107 LYS A N 1
ATOM 718 C CA . LYS A 1 107 ? 23.665 17.317 10.362 1.00 16.27 107 LYS A CA 1
ATOM 719 C C . LYS A 1 107 ? 22.572 17.141 9.317 1.00 15.58 107 LYS A C 1
ATOM 720 O O . LYS A 1 107 ? 21.427 16.853 9.659 1.00 14.45 107 LYS A O 1
ATOM 726 N N . TYR A 1 108 ? 22.903 17.337 8.047 1.00 14.57 108 TYR A N 1
ATOM 727 C CA . TYR A 1 108 ? 21.895 17.130 7.018 1.00 15.05 108 TYR A CA 1
ATOM 728 C C . TYR A 1 108 ? 21.822 15.640 6.734 1.00 15.26 108 TYR A C 1
ATOM 729 O O . TYR A 1 108 ? 22.770 14.902 7.005 1.00 15.15 108 TYR A O 1
ATOM 738 N N . CYS A 1 109 ? 20.692 15.203 6.194 1.00 15.44 109 CYS A N 1
ATOM 739 C CA . CYS A 1 109 ? 20.498 13.801 5.855 1.00 17.12 109 CYS A CA 1
ATOM 740 C C . CYS A 1 109 ? 20.644 13.585 4.353 1.00 18.40 109 CYS A C 1
ATOM 741 O O . CYS A 1 109 ? 21.056 14.536 3.664 1.00 18.27 109 CYS A O 1
ATOM 745 N N . GLU B 1 22 ? 4.478 19.364 9.071 1.00 32.01 22 GLU B N 1
ATOM 746 C CA . GLU B 1 22 ? 3.142 19.427 9.724 1.00 30.06 22 GLU B CA 1
ATOM 747 C C . GLU B 1 22 ? 2.358 20.651 9.258 1.00 27.54 22 GLU B C 1
ATOM 748 O O . GLU B 1 22 ? 2.798 21.396 8.379 1.00 26.36 22 GLU B O 1
ATOM 754 N N . GLU B 1 23 ? 1.198 20.857 9.867 1.00 23.72 23 GLU B N 1
ATOM 755 C CA . GLU B 1 23 ? 0.327 21.967 9.514 1.00 21.31 23 GLU B CA 1
ATOM 756 C C . GLU B 1 23 ? 0.719 23.277 10.167 1.00 17.43 23 GLU B C 1
ATOM 757 O O . GLU B 1 23 ? 1.288 23.298 11.257 1.00 17.15 23 GLU B O 1
ATOM 763 N N . CYS B 1 24 ? 0.409 24.371 9.482 1.00 16.62 24 CYS B N 1
ATOM 764 C CA . CYS B 1 24 ? 0.680 25.699 10.006 1.00 14.08 24 CYS B CA 1
ATOM 765 C C . CYS B 1 24 ? -0.296 25.917 11.145 1.00 14.89 24 CYS B C 1
ATOM 766 O O . CYS B 1 24 ? -1.388 25.351 11.146 1.00 13.66 24 CYS B O 1
ATOM 769 N N . VAL B 1 25 ? 0.096 26.741 12.104 1.00 13.09 25 VAL B N 1
ATOM 770 C CA . VAL B 1 25 ? -0.782 27.070 13.218 1.00 13.59 25 VAL B CA 1
ATOM 771 C C . VAL B 1 25 ? -1.028 28.567 13.140 1.00 13.85 25 VAL B C 1
ATOM 772 O O . VAL B 1 25 ? -0.093 29.355 13.258 1.00 13.40 25 VAL B O 1
ATOM 776 N N . PHE B 1 26 ? -2.280 28.955 12.909 1.00 14.05 26 PHE B N 1
ATOM 777 C CA . PHE B 1 26 ? -2.637 30.368 12.827 1.00 14.10 26 PHE B CA 1
ATOM 778 C C . PHE B 1 26 ? -3.646 30.675 13.928 1.00 15.29 26 PHE B C 1
ATOM 779 O O . PHE B 1 26 ? -4.633 29.966 14.082 1.00 14.39 26 PHE B O 1
ATOM 787 N N . PRO B 1 27 ? -3.403 31.735 14.708 1.00 15.76 27 PRO B N 1
ATOM 788 C CA . PRO B 1 27 ? -2.231 32.592 14.555 1.00 15.37 27 PRO B CA 1
ATOM 789 C C . PRO B 1 27 ? -1.041 32.033 15.315 1.00 14.18 27 PRO B C 1
ATOM 790 O O . PRO B 1 27 ? -1.196 31.183 16.195 1.00 14.36 27 PRO B O 1
ATOM 794 N N . PHE B 1 28 ? 0.150 32.477 14.942 1.00 13.50 28 PHE B N 1
ATOM 795 C CA . PHE B 1 28 ? 1.347 32.064 15.651 1.00 15.06 28 PHE B CA 1
ATOM 796 C C . PHE B 1 28 ? 2.114 33.328 15.991 1.00 14.90 28 PHE B C 1
ATOM 797 O O . PHE B 1 28 ? 2.007 34.344 15.297 1.00 14.47 28 PHE B O 1
ATOM 805 N N . VAL B 1 29 ? 2.864 33.280 17.081 1.00 15.25 29 VAL B N 1
ATOM 806 C CA . VAL B 1 29 ? 3.640 34.435 17.488 1.00 15.93 29 VAL B CA 1
ATOM 807 C C . VAL B 1 29 ? 5.112 34.143 17.262 1.00 17.06 29 VAL B C 1
ATOM 808 O O . VAL B 1 29 ? 5.626 33.119 17.709 1.00 16.63 29 VAL B O 1
ATOM 812 N N . TYR B 1 30 ? 5.767 35.048 16.544 1.00 16.82 30 TYR B N 1
ATOM 813 C CA . TYR B 1 30 ? 7.180 34.937 16.224 1.00 18.35 30 TYR B CA 1
ATOM 814 C C . TYR B 1 30 ? 7.834 36.272 16.554 1.00 20.54 30 TYR B C 1
ATOM 815 O O . TYR B 1 30 ? 7.494 37.301 15.969 1.00 20.93 30 TYR B O 1
ATOM 824 N N . ARG B 1 31 ? 8.770 36.250 17.495 1.00 21.72 31 ARG B N 1
ATOM 825 C CA . ARG B 1 31 ? 9.461 37.461 17.921 1.00 24.72 31 ARG B CA 1
ATOM 826 C C . ARG B 1 31 ? 8.439 38.523 18.319 1.00 25.78 31 ARG B C 1
ATOM 827 O O . ARG B 1 31 ? 8.517 39.673 17.892 1.00 25.33 31 ARG B O 1
ATOM 835 N N . ASN B 1 32 ? 7.473 38.110 19.135 1.00 27.54 32 ASN B N 1
ATOM 836 C CA . ASN B 1 32 ? 6.420 38.989 19.633 1.00 30.01 32 ASN B CA 1
ATOM 837 C C . ASN B 1 32 ? 5.492 39.602 18.588 1.00 29.77 32 ASN B C 1
ATOM 838 O O . ASN B 1 32 ? 4.758 40.543 18.885 1.00 31.53 32 ASN B O 1
ATOM 843 N N . ARG B 1 33 ? 5.527 39.076 17.368 1.00 27.55 33 ARG B N 1
ATOM 844 C CA . ARG B 1 33 ? 4.654 39.563 16.306 1.00 26.13 33 ARG B CA 1
ATOM 845 C C . ARG B 1 33 ? 3.651 38.447 16.032 1.00 25.28 33 ARG B C 1
ATOM 846 O O . ARG B 1 33 ? 4.035 37.289 15.875 1.00 22.22 33 ARG B O 1
ATOM 854 N N . LYS B 1 34 ? 2.366 38.788 15.991 1.00 22.4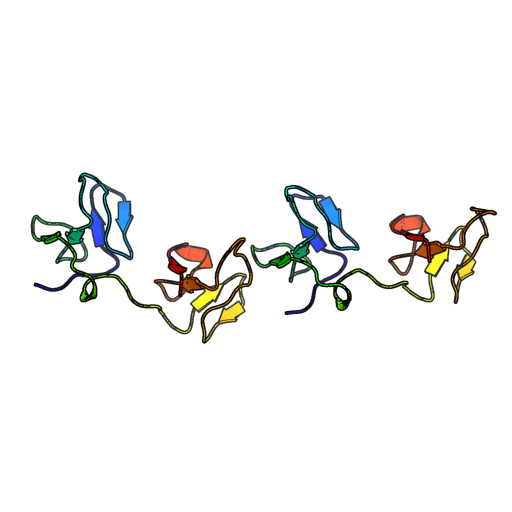7 34 LYS B N 1
ATOM 855 C CA . LYS B 1 34 ? 1.330 37.790 15.749 1.00 21.18 34 LYS B CA 1
ATOM 856 C C . LYS B 1 34 ? 1.000 37.681 14.266 1.00 20.37 34 LYS B C 1
ATOM 857 O O . LYS B 1 34 ? 0.688 38.678 13.617 1.00 18.83 34 LYS B O 1
ATOM 863 N N . HIS B 1 35 ? 1.057 36.459 13.744 1.00 16.99 35 HIS B N 1
ATOM 864 C CA . HIS B 1 35 ? 0.785 36.197 12.334 1.00 15.05 35 HIS B CA 1
ATOM 865 C C . HIS B 1 35 ? -0.417 35.286 12.138 1.00 14.83 35 HIS B C 1
ATOM 866 O O . HIS B 1 35 ? -0.505 34.218 12.747 1.00 15.69 35 HIS B O 1
ATOM 873 N N . PHE B 1 36 ? -1.337 35.707 11.276 1.00 13.84 36 PHE B N 1
ATOM 874 C CA . PHE B 1 36 ? -2.525 34.921 10.994 1.00 14.22 36 PHE B CA 1
ATOM 875 C C . PHE B 1 36 ? -2.432 34.264 9.625 1.00 14.07 36 PHE B C 1
ATOM 876 O O . PHE B 1 36 ? -3.411 33.715 9.126 1.00 15.90 36 PHE B O 1
ATOM 884 N N . ASP B 1 37 ? -1.249 34.316 9.024 1.00 14.68 37 ASP B N 1
ATOM 885 C CA . ASP B 1 37 ? -1.049 33.740 7.702 1.00 12.97 37 ASP B CA 1
ATOM 886 C C . ASP B 1 37 ? 0.444 33.522 7.527 1.00 12.83 37 ASP B C 1
ATOM 887 O O . ASP B 1 37 ? 1.240 33.892 8.388 1.00 13.05 37 ASP B O 1
ATOM 892 N N . CYS B 1 38 ? 0.822 32.903 6.419 1.00 12.29 38 CYS B N 1
ATOM 893 C CA . CYS B 1 38 ? 2.234 32.700 6.140 1.00 12.43 38 CYS B CA 1
ATOM 894 C C . CYS B 1 38 ? 2.797 34.101 5.993 1.00 12.88 38 CYS B C 1
ATOM 895 O O . CYS B 1 38 ? 2.090 35.013 5.560 1.00 13.29 38 CYS B O 1
ATOM 898 N N . THR B 1 39 ? 4.063 34.275 6.346 1.00 12.48 39 THR B N 1
ATOM 899 C CA . THR B 1 39 ? 4.682 35.588 6.302 1.00 13.73 39 THR B CA 1
ATOM 900 C C . THR B 1 3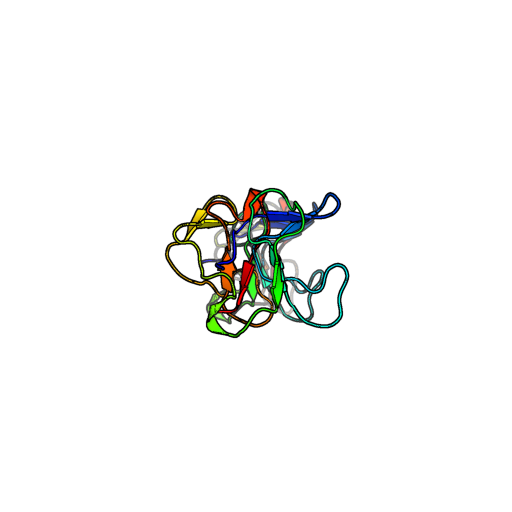9 ? 6.074 35.557 5.688 1.00 14.12 39 THR B C 1
ATOM 901 O O . THR B 1 39 ? 6.721 34.512 5.655 1.00 11.71 39 THR B O 1
ATOM 905 N N . VAL B 1 40 ? 6.529 36.701 5.182 1.00 14.57 40 VAL B N 1
ATOM 906 C CA . VAL B 1 40 ? 7.879 36.777 4.635 1.00 16.16 40 VAL B CA 1
ATOM 907 C C . VAL B 1 40 ? 8.765 37.468 5.668 1.00 17.25 40 VAL B C 1
ATOM 908 O O . VAL B 1 40 ? 9.929 37.778 5.410 1.00 20.47 40 VAL B O 1
ATOM 912 N N . HIS B 1 41 ? 8.196 37.697 6.849 1.00 17.97 41 HIS B N 1
ATOM 913 C CA . HIS B 1 41 ? 8.916 38.310 7.962 1.00 18.32 41 HIS B CA 1
ATOM 914 C C . HIS B 1 41 ? 10.215 37.526 8.149 1.00 18.26 41 HIS B C 1
ATOM 915 O O . HIS B 1 41 ? 10.183 36.321 8.397 1.00 17.56 41 HIS B O 1
ATOM 922 N N . GLY B 1 42 ? 11.348 38.210 8.015 1.00 16.66 42 GLY B N 1
ATOM 923 C CA . GLY B 1 42 ? 12.641 37.564 8.181 1.00 15.87 42 GLY B CA 1
ATOM 924 C C . GLY B 1 42 ? 12.923 36.444 7.193 1.00 14.88 42 GLY B C 1
ATOM 925 O O . GLY B 1 42 ? 13.727 35.554 7.472 1.00 14.20 42 GLY B O 1
ATOM 926 N N . SER B 1 43 ? 12.282 36.487 6.032 1.00 14.41 43 SER B N 1
ATOM 927 C CA . SER B 1 43 ? 12.470 35.444 5.028 1.00 14.68 43 SER B CA 1
ATOM 928 C C . SER B 1 43 ? 12.340 35.946 3.594 1.00 15.53 43 SER B C 1
ATOM 929 O O . SER B 1 43 ? 11.777 37.013 3.344 1.00 16.98 43 SER B O 1
ATOM 932 N N . LEU B 1 44 ? 12.878 35.169 2.659 1.00 14.76 44 LEU B N 1
ATOM 933 C CA . LEU B 1 44 ? 12.802 35.492 1.240 1.00 16.11 44 LEU B CA 1
ATOM 934 C C . LEU B 1 44 ? 11.598 34.767 0.649 1.00 16.46 44 LEU B C 1
ATOM 935 O O . LEU B 1 44 ? 11.221 34.999 -0.500 1.00 18.87 44 LEU B O 1
ATOM 940 N N . PHE B 1 45 ? 10.998 33.883 1.439 1.00 14.92 45 PHE B N 1
ATOM 941 C CA . PHE B 1 45 ? 9.847 33.123 0.972 1.00 14.08 45 PHE B CA 1
ATOM 942 C C . PHE B 1 45 ? 8.855 32.922 2.113 1.00 12.54 45 PHE B C 1
ATOM 943 O O . PHE B 1 45 ? 9.252 32.751 3.268 1.00 11.65 45 PHE B O 1
ATOM 951 N N . PRO B 1 46 ? 7.546 32.958 1.804 1.00 13.36 46 PRO B N 1
ATOM 952 C CA . PRO B 1 46 ? 6.502 32.784 2.819 1.00 11.96 46 PRO B CA 1
ATOM 953 C C . PRO B 1 46 ? 6.680 31.525 3.660 1.00 12.92 46 PRO B C 1
ATOM 954 O O . PRO B 1 46 ? 6.933 30.441 3.131 1.00 11.53 46 PRO B O 1
ATOM 958 N N . TRP B 1 47 ? 6.553 31.679 4.974 1.00 11.54 47 TRP B N 1
ATOM 959 C CA . TRP B 1 47 ? 6.694 30.552 5.884 1.00 11.46 47 TRP B CA 1
ATOM 960 C C . TRP B 1 47 ? 5.693 30.648 7.026 1.00 11.73 47 TRP B C 1
ATOM 961 O O . TRP B 1 47 ? 5.068 31.694 7.248 1.00 11.35 47 TRP B O 1
ATOM 972 N N . CYS B 1 48 ? 5.542 29.553 7.758 1.00 10.18 48 CYS B N 1
ATOM 973 C CA . CYS B 1 48 ? 4.630 29.548 8.888 1.00 11.44 48 CYS B CA 1
ATOM 974 C C . CYS B 1 48 ? 5.202 28.692 10.008 1.00 11.56 48 CYS B C 1
ATOM 975 O O . CYS B 1 48 ? 6.009 27.798 9.766 1.00 9.07 48 CYS B O 1
ATOM 978 N N . SER B 1 49 ? 4.794 28.985 11.237 1.00 11.10 49 SER B N 1
ATOM 979 C CA . SER B 1 49 ? 5.243 28.214 12.382 1.00 11.85 49 SER B CA 1
ATOM 980 C C . SER B 1 49 ? 4.315 27.015 12.551 1.00 11.95 49 SER B C 1
ATOM 981 O O . SER B 1 49 ? 3.134 27.090 12.214 1.00 13.09 49 SER B O 1
ATOM 984 N N . LEU B 1 50 ? 4.849 25.907 13.055 1.00 12.36 50 LEU B N 1
ATOM 985 C CA . LEU B 1 50 ? 4.032 24.725 13.293 1.00 12.04 50 LEU B CA 1
ATOM 986 C C . LEU B 1 50 ? 3.491 24.765 14.724 1.00 12.89 50 LEU B C 1
ATOM 987 O O . LEU B 1 50 ? 2.812 23.839 15.159 1.00 13.81 50 LEU B O 1
ATOM 992 N N . ASP B 1 51 ? 3.812 25.833 15.451 1.00 13.11 51 ASP B N 1
ATOM 993 C CA . ASP B 1 51 ? 3.348 26.008 16.827 1.00 13.41 51 ASP B CA 1
ATOM 994 C C . ASP B 1 51 ? 2.865 27.435 17.055 1.00 14.13 51 ASP B C 1
ATOM 995 O O . ASP B 1 51 ? 3.480 28.382 16.571 1.00 14.57 51 ASP B O 1
ATOM 1000 N N . ALA B 1 52 ? 1.773 27.582 17.804 1.00 15.95 52 ALA B N 1
ATOM 1001 C CA . ALA B 1 52 ? 1.215 28.903 18.102 1.00 16.22 52 ALA B CA 1
ATOM 1002 C C . ALA B 1 52 ? 2.305 29.788 18.692 1.00 16.81 52 ALA B C 1
ATOM 1003 O O . ALA B 1 52 ? 2.424 30.967 18.350 1.00 19.00 52 ALA B O 1
ATOM 1005 N N . ASP B 1 53 ? 3.093 29.213 19.594 1.00 16.29 53 ASP B N 1
ATOM 1006 C CA . ASP B 1 53 ? 4.198 29.933 20.207 1.00 17.46 53 ASP B CA 1
ATOM 1007 C C . ASP B 1 53 ? 5.431 29.343 19.544 1.00 17.25 53 ASP B C 1
ATOM 1008 O O . ASP B 1 53 ? 5.801 28.203 19.809 1.00 15.16 53 ASP B O 1
ATOM 1013 N N . TYR B 1 54 ? 6.043 30.121 18.660 1.00 17.00 54 TYR B N 1
ATOM 1014 C CA . TYR B 1 54 ? 7.214 29.671 17.920 1.00 16.80 54 TYR B CA 1
ATOM 1015 C C . TYR B 1 54 ? 8.325 29.099 18.792 1.00 16.64 54 TYR B C 1
ATOM 1016 O O . TYR B 1 54 ? 8.809 29.756 19.714 1.00 16.25 54 TYR B O 1
ATOM 1025 N N . VAL B 1 55 ? 8.726 27.870 18.483 1.00 14.94 55 VAL B N 1
ATOM 1026 C CA . VAL B 1 55 ? 9.797 27.203 19.209 1.00 15.01 55 VAL B CA 1
ATOM 1027 C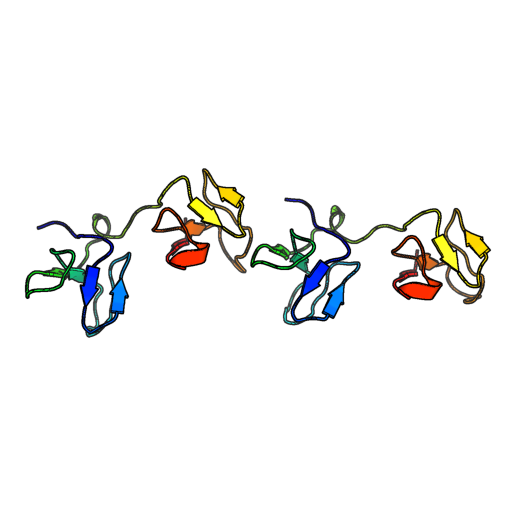 C . VAL B 1 55 ? 10.789 26.575 18.226 1.00 15.26 55 VAL B C 1
ATOM 1028 O O . VAL B 1 55 ? 11.382 25.530 18.496 1.00 17.85 55 VAL B O 1
ATOM 1032 N N . GLY B 1 56 ? 10.954 27.215 17.070 1.00 14.58 56 GLY B N 1
ATOM 1033 C CA . GLY B 1 56 ? 11.906 26.723 16.089 1.00 14.00 56 GLY B CA 1
ATOM 1034 C C . GLY B 1 56 ? 11.386 25.846 14.967 1.00 12.78 56 GLY B C 1
ATOM 1035 O O . GLY B 1 56 ? 12.145 25.492 14.061 1.00 12.06 56 GLY B O 1
ATOM 1036 N N . ARG B 1 57 ? 10.109 25.481 15.015 1.00 11.73 57 ARG B N 1
ATOM 1037 C CA . ARG B 1 57 ? 9.544 24.643 13.967 1.00 11.17 57 ARG B CA 1
ATOM 1038 C C . ARG B 1 57 ? 8.768 25.490 12.972 1.00 12.47 57 ARG B C 1
ATOM 1039 O O . ARG B 1 57 ? 7.815 26.171 13.333 1.00 12.59 57 ARG B O 1
ATOM 1047 N N . TRP B 1 58 ? 9.181 25.434 11.713 1.00 12.37 58 TRP B N 1
ATOM 1048 C CA . TRP B 1 58 ? 8.533 26.205 10.667 1.00 11.75 58 TRP B CA 1
ATOM 1049 C C . TRP B 1 58 ? 8.772 25.525 9.329 1.00 12.95 58 TRP B C 1
ATOM 1050 O O . TRP B 1 58 ? 9.611 24.630 9.211 1.00 12.23 58 TRP B O 1
ATOM 1061 N N . LYS B 1 59 ? 8.024 25.955 8.321 1.00 13.09 59 LYS B N 1
ATOM 1062 C CA . LYS B 1 59 ? 8.184 25.412 6.983 1.00 13.61 59 LYS B CA 1
ATOM 1063 C C . LYS B 1 59 ? 7.763 26.475 5.990 1.00 13.63 59 LYS B C 1
ATOM 1064 O O . LYS B 1 59 ? 7.047 27.413 6.345 1.00 12.97 59 LYS B O 1
ATOM 1070 N N . TYR B 1 60 ? 8.229 26.341 4.754 1.00 12.81 60 TYR B N 1
ATOM 1071 C CA . TYR B 1 60 ? 7.836 27.263 3.704 1.00 12.45 60 TYR B CA 1
ATOM 1072 C C . TYR B 1 60 ? 6.420 26.863 3.336 1.00 11.87 60 TYR B C 1
ATOM 1073 O O . TYR B 1 60 ? 6.065 25.688 3.395 1.00 12.76 60 TYR B O 1
ATOM 1082 N N . CYS B 1 61 ? 5.607 27.838 2.962 1.00 11.71 61 CYS B N 1
ATOM 1083 C CA . CYS B 1 61 ? 4.221 27.556 2.639 1.00 11.68 61 CYS B CA 1
ATOM 1084 C C . CYS B 1 61 ? 3.907 27.180 1.212 1.00 12.60 61 CYS B C 1
ATOM 1085 O O . CYS B 1 61 ? 4.367 27.823 0.271 1.00 12.20 61 CYS B O 1
ATOM 1088 N N . ALA B 1 62 ? 3.108 26.126 1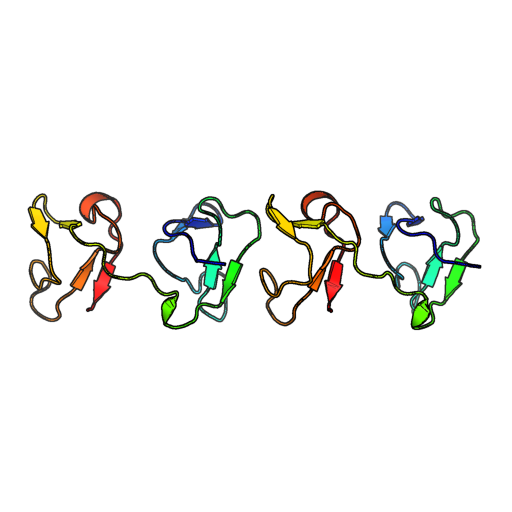.077 1.00 12.74 62 ALA B N 1
ATOM 1089 C CA . ALA B 1 62 ? 2.625 25.658 -0.211 1.00 14.83 62 ALA B CA 1
ATOM 1090 C C . ALA B 1 62 ? 1.257 26.334 -0.320 1.00 14.66 62 ALA B C 1
ATOM 1091 O O . ALA B 1 62 ? 0.771 26.913 0.656 1.00 12.83 62 ALA B O 1
ATOM 1093 N N . GLN B 1 63 ? 0.631 26.261 -1.487 1.00 14.82 63 GLN B N 1
ATOM 1094 C CA . GLN B 1 63 ? -0.662 26.904 -1.678 1.00 16.44 63 GLN B CA 1
ATOM 1095 C C . GLN B 1 63 ? -1.686 26.534 -0.604 1.00 16.64 63 GLN B C 1
ATOM 1096 O O . GLN B 1 63 ? -2.407 27.399 -0.097 1.00 16.57 63 GLN B O 1
ATOM 1102 N N . ARG B 1 64 ? -1.741 25.257 -0.246 1.00 16.27 64 ARG B N 1
ATOM 1103 C CA . ARG B 1 64 ? -2.700 24.787 0.753 1.00 17.35 64 ARG B CA 1
ATOM 1104 C C . ARG B 1 64 ? -2.437 25.322 2.159 1.00 16.75 64 ARG B C 1
ATOM 1105 O O . ARG B 1 64 ? -3.335 25.330 3.003 1.00 16.53 64 ARG B O 1
ATOM 1113 N N . ASP B 1 65 ? -1.211 25.770 2.409 1.00 15.67 65 ASP B N 1
ATOM 1114 C CA . ASP B 1 65 ? -0.839 26.268 3.729 1.00 15.42 65 ASP B CA 1
ATOM 1115 C C . ASP B 1 65 ? -1.287 27.685 4.052 1.00 15.44 65 ASP B C 1
ATOM 1116 O O . ASP B 1 65 ? -1.422 28.029 5.222 1.00 15.67 65 ASP B O 1
ATOM 1121 N N . TYR B 1 66 ? -1.501 28.513 3.032 1.00 14.94 66 TYR B N 1
ATOM 1122 C CA . TYR B 1 66 ? -1.923 29.885 3.291 1.00 14.57 66 TYR B CA 1
ATOM 1123 C C . TYR B 1 66 ? -3.246 29.923 4.037 1.00 15.17 66 TYR B C 1
ATOM 1124 O O . TYR B 1 66 ? -4.100 29.053 3.860 1.00 14.40 66 TYR B O 1
ATOM 1133 N N . ALA B 1 67 ? -3.403 30.936 4.877 1.00 14.03 67 ALA B N 1
ATOM 1134 C CA . ALA B 1 67 ? -4.611 31.081 5.673 1.00 16.04 67 ALA B CA 1
ATOM 1135 C C . ALA B 1 67 ? -5.845 31.205 4.803 1.00 14.30 67 ALA B C 1
ATOM 1136 O O . ALA B 1 67 ? -5.853 31.936 3.814 1.00 16.94 67 ALA B O 1
ATOM 1138 N N . LYS B 1 68 ? -6.889 30.474 5.172 1.00 16.14 68 LYS B N 1
ATOM 1139 C CA . LYS B 1 68 ? -8.135 30.535 4.438 1.00 15.50 68 LYS B CA 1
ATOM 1140 C C . LYS B 1 68 ? -9.092 31.435 5.202 1.00 15.93 68 LYS B C 1
ATOM 1141 O O . LYS B 1 68 ? -8.912 31.682 6.397 1.00 14.71 68 LYS B O 1
ATOM 1147 N N . CYS B 1 69 ? -10.096 31.948 4.501 1.00 16.18 69 CYS B N 1
ATOM 1148 C CA . CYS B 1 69 ? -11.086 32.806 5.128 1.00 16.76 69 CYS B CA 1
ATOM 1149 C C . CYS B 1 69 ? -11.645 32.125 6.362 1.00 17.60 69 CYS B C 1
ATOM 1150 O O . CYS B 1 69 ? -11.827 30.906 6.382 1.00 16.07 69 CYS B O 1
ATOM 1153 N N . VAL B 1 70 ? -11.924 32.916 7.387 1.00 15.98 70 VAL B N 1
ATOM 1154 C CA . VAL B 1 70 ? -12.499 32.388 8.610 1.00 15.61 70 VAL B CA 1
ATOM 1155 C C . VAL B 1 70 ? -13.959 32.823 8.665 1.00 16.12 70 VAL B C 1
ATOM 1156 O O . VAL B 1 70 ? -14.255 34.015 8.727 1.00 14.96 70 VAL B O 1
ATOM 1160 N N . PHE B 1 71 ? -14.866 31.853 8.606 1.00 15.13 71 PHE B N 1
ATOM 1161 C CA . PHE B 1 71 ? -16.294 32.140 8.663 1.00 16.01 71 PHE B CA 1
ATOM 1162 C C . PHE B 1 71 ? -16.889 31.390 9.849 1.00 17.64 71 PHE B C 1
ATOM 1163 O O . PHE B 1 71 ? -16.601 30.215 10.058 1.00 18.36 71 PHE B O 1
ATOM 1171 N N . PRO B 1 72 ? -17.725 32.067 10.644 1.00 18.17 72 PRO B N 1
ATOM 1172 C CA . PRO B 1 72 ? -18.101 33.467 10.448 1.00 16.60 72 PRO B CA 1
ATOM 1173 C C . PRO B 1 72 ? -17.048 34.403 11.035 1.00 16.03 72 PRO B C 1
ATOM 1174 O O . PRO B 1 72 ? -16.216 33.981 11.840 1.00 15.84 72 PRO B O 1
ATOM 1178 N N . PHE B 1 73 ? -17.066 35.666 10.621 1.00 14.62 73 PHE B N 1
ATOM 1179 C CA . PHE B 1 73 ? -16.139 36.628 11.200 1.00 14.53 73 PHE B CA 1
ATOM 1180 C C . PHE B 1 73 ? -16.885 37.906 11.557 1.00 15.01 73 PHE B C 1
ATOM 1181 O O . PHE B 1 73 ? -17.888 38.251 10.930 1.00 15.85 73 PHE B O 1
ATOM 1189 N N . ILE B 1 74 ? -16.394 38.589 12.584 1.00 15.30 74 ILE B N 1
ATOM 1190 C CA . ILE B 1 74 ? -17.003 39.826 13.055 1.00 15.85 74 ILE B CA 1
ATOM 1191 C C . ILE B 1 74 ? -16.264 41.034 12.500 1.00 14.84 74 ILE B C 1
ATOM 1192 O O . ILE B 1 74 ? -15.041 41.127 12.590 1.00 13.83 74 ILE B O 1
ATOM 1197 N N . TYR B 1 75 ? -17.024 41.949 11.915 1.00 12.79 75 TYR B N 1
ATOM 1198 C CA . TYR B 1 75 ? -16.480 43.184 11.369 1.00 13.11 75 TYR B CA 1
ATOM 1199 C C . TYR B 1 75 ? -17.512 44.272 11.652 1.00 15.22 75 TYR B C 1
ATOM 1200 O O . TYR B 1 75 ? -18.680 44.131 11.296 1.00 15.33 75 TYR B O 1
ATOM 1209 N N . GLY B 1 76 ? -17.076 45.349 12.293 1.00 16.23 76 GLY B N 1
ATOM 1210 C CA . GLY B 1 76 ? -17.990 46.430 12.616 1.00 18.43 76 GLY B CA 1
ATOM 1211 C C . GLY B 1 76 ? -19.096 45.958 13.543 1.00 19.39 76 GLY B C 1
ATOM 1212 O O . GLY B 1 76 ? -20.199 46.513 13.547 1.00 19.90 76 GLY B O 1
ATOM 1213 N N . GLY B 1 77 ? -18.800 44.926 14.328 1.00 19.27 77 GLY B N 1
ATOM 1214 C CA . GLY B 1 77 ? -19.775 44.385 15.258 1.00 20.72 77 GLY B CA 1
ATOM 1215 C C . GLY B 1 77 ? -20.826 43.499 14.616 1.00 21.09 77 GLY B C 1
ATOM 1216 O O . GLY B 1 77 ? -21.760 43.053 15.283 1.00 22.58 77 GLY B O 1
ATOM 1217 N N . LYS B 1 78 ? -20.681 43.240 13.321 1.00 19.99 78 LYS B N 1
ATOM 1218 C CA . LYS B 1 78 ? -21.634 42.401 12.604 1.00 19.75 78 LYS B CA 1
ATOM 1219 C C . LYS B 1 78 ? -20.968 41.094 12.184 1.00 18.71 78 LYS B C 1
ATOM 1220 O O . LYS B 1 78 ? -19.761 41.054 11.964 1.00 16.49 78 LYS B O 1
ATOM 1226 N N . LYS B 1 79 ? -21.764 40.036 12.073 1.00 18.38 79 LYS B N 1
ATOM 1227 C CA . LYS B 1 79 ? -21.262 38.719 11.677 1.00 18.14 79 LYS B CA 1
ATOM 1228 C C . LYS B 1 79 ? -21.359 38.516 10.169 1.00 17.21 79 LYS B C 1
ATOM 1229 O O . LYS B 1 79 ? -22.407 38.771 9.565 1.00 17.20 79 LYS B O 1
ATOM 1235 N N . TYR B 1 80 ? -20.271 38.045 9.564 1.00 14.98 80 TYR B N 1
ATOM 1236 C CA . TYR B 1 80 ? -20.241 37.784 8.128 1.00 14.56 80 TYR B CA 1
ATOM 1237 C C . TYR B 1 80 ? -19.989 36.304 7.868 1.00 15.71 80 TYR B C 1
ATOM 1238 O O . TYR B 1 80 ? -19.100 35.710 8.469 1.00 16.86 80 TYR B O 1
ATOM 1247 N N . GLU B 1 81 ? -20.779 35.725 6.968 1.00 15.72 81 GLU B N 1
ATOM 1248 C CA . GLU B 1 81 ? -20.675 34.308 6.631 1.00 17.31 81 GLU B CA 1
ATOM 1249 C C . GLU B 1 81 ? -20.009 34.066 5.284 1.00 15.84 81 GLU B C 1
ATOM 1250 O O . GLU B 1 81 ? -19.716 32.923 4.930 1.00 16.24 81 GLU B O 1
ATOM 1256 N N . THR B 1 82 ? -19.782 35.141 4.534 1.00 16.82 82 THR B N 1
ATOM 1257 C CA . THR B 1 82 ? -19.139 35.042 3.225 1.00 17.96 82 THR B CA 1
ATOM 1258 C C . THR B 1 82 ? -18.210 36.233 3.031 1.00 16.58 82 THR B C 1
ATOM 1259 O O . THR B 1 82 ? -18.123 37.109 3.886 1.00 15.76 82 THR B O 1
ATOM 1263 N N . CYS B 1 83 ? -17.508 36.258 1.906 1.00 16.97 83 CYS B N 1
ATOM 1264 C CA . CYS B 1 83 ? -16.642 37.381 1.608 1.00 17.18 83 CYS B CA 1
ATOM 1265 C C . CYS B 1 83 ? -17.592 38.547 1.429 1.00 18.96 83 CYS B C 1
ATOM 1266 O O . CYS B 1 83 ? -18.728 38.367 0.977 1.00 17.85 83 CYS B O 1
ATOM 1269 N N . THR B 1 84 ? -17.142 39.741 1.779 1.00 18.57 84 THR B N 1
ATOM 1270 C CA . THR B 1 84 ? -18.015 40.903 1.685 1.00 20.55 84 THR B CA 1
ATOM 1271 C C . THR B 1 84 ? -17.319 42.120 1.103 1.00 20.42 84 THR B C 1
ATOM 1272 O O . THR B 1 84 ? -16.098 42.222 1.124 1.00 17.92 84 THR B O 1
ATOM 1276 N N . LYS B 1 85 ? -18.107 43.041 0.566 1.00 22.60 85 LYS B N 1
ATOM 1277 C CA . LYS B 1 85 ? -17.544 44.260 0.018 1.00 24.50 85 LYS B CA 1
ATOM 1278 C C . LYS B 1 85 ? -17.800 45.386 1.019 1.00 25.32 85 LYS B C 1
ATOM 1279 O O . LYS B 1 85 ? -17.316 46.506 0.855 1.00 24.79 85 LYS B O 1
ATOM 1285 N N . ILE B 1 86 ? -18.554 45.069 2.068 1.00 24.80 86 ILE B N 1
ATOM 1286 C CA . ILE B 1 86 ? -18.871 46.045 3.104 1.00 27.30 86 ILE B CA 1
ATOM 1287 C C . ILE B 1 86 ? -17.584 46.567 3.727 1.00 27.93 86 ILE B C 1
ATOM 1288 O O . ILE B 1 86 ? -16.740 45.794 4.180 1.00 28.14 86 ILE B O 1
ATOM 1293 N N . GLY B 1 87 ? -17.441 47.886 3.744 1.00 28.76 87 GLY B N 1
ATOM 1294 C CA . GLY B 1 87 ? -16.246 48.490 4.300 1.00 30.22 87 GLY B CA 1
ATOM 1295 C C . GLY B 1 87 ? -15.115 48.517 3.289 1.00 32.04 87 GLY B C 1
ATOM 1296 O O . GLY B 1 87 ? -14.006 48.942 3.606 1.00 31.77 87 GLY B O 1
ATOM 1297 N N . SER B 1 88 ? -15.398 48.065 2.070 1.00 34.50 88 SER B N 1
ATOM 1298 C CA . SER B 1 88 ? -14.399 48.032 1.003 1.00 38.73 88 SER B CA 1
ATOM 1299 C C . SER B 1 88 ? -14.931 48.656 -0.285 1.00 42.12 88 SER B C 1
ATOM 1300 O O . SER B 1 88 ? -14.307 49.550 -0.857 1.00 43.93 88 SER B O 1
ATOM 1303 N N . MET B 1 89 ? -16.077 48.152 -0.734 1.00 45.22 89 MET B N 1
ATOM 1304 C CA . MET B 1 89 ? -16.769 48.605 -1.941 1.00 47.46 89 MET B CA 1
ATOM 1305 C C . MET B 1 89 ? -16.010 48.524 -3.271 1.00 47.36 89 MET B C 1
ATOM 1306 O O . MET B 1 89 ? -16.201 49.371 -4.145 1.00 48.06 89 MET B O 1
ATOM 1311 N N . TRP B 1 90 ? -15.156 47.517 -3.435 1.00 47.01 90 TRP B N 1
ATOM 1312 C CA . TRP B 1 90 ? -14.432 47.356 -4.697 1.00 45.72 90 TRP B CA 1
ATOM 1313 C C . TRP B 1 90 ? -14.081 45.889 -4.948 1.00 44.22 90 TRP B C 1
ATOM 1314 O O . TRP B 1 90 ? -14.388 45.340 -6.007 1.00 45.51 90 TRP B O 1
ATOM 1325 N N . MET B 1 91 ? -13.440 45.258 -3.972 1.00 40.85 91 MET B N 1
ATOM 1326 C CA . MET B 1 91 ? -13.081 43.847 -4.065 1.00 36.52 91 MET B CA 1
ATOM 1327 C C . MET B 1 91 ? -13.497 43.201 -2.755 1.00 31.53 91 MET B C 1
ATOM 1328 O O . MET B 1 91 ? -13.197 43.719 -1.678 1.00 29.30 91 MET B O 1
ATOM 1333 N N .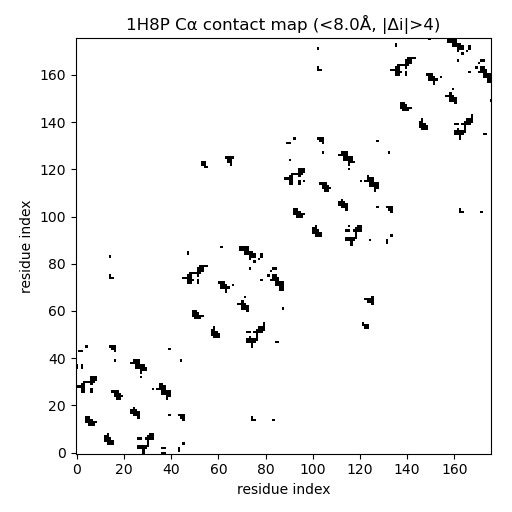 SER B 1 92 ? -14.198 42.078 -2.843 1.00 26.06 92 SER B N 1
ATOM 1334 C CA . SER B 1 92 ? -14.653 41.396 -1.644 1.00 21.35 92 SER B CA 1
ATOM 1335 C C . SER B 1 92 ? -13.461 40.884 -0.854 1.00 18.28 92 SER B C 1
ATOM 1336 O O . SER B 1 92 ? -12.431 40.520 -1.421 1.00 15.37 92 SER B O 1
ATOM 1339 N N . TRP B 1 93 ? -13.617 40.850 0.462 1.00 16.35 93 TRP B N 1
ATOM 1340 C CA . TRP B 1 93 ? -12.549 40.403 1.339 1.00 14.68 93 TRP B CA 1
ATOM 1341 C C . TRP B 1 93 ? -13.119 39.576 2.477 1.00 13.64 93 TRP B C 1
ATOM 1342 O O . TRP B 1 93 ? -14.335 39.511 2.669 1.00 14.00 93 TRP B O 1
ATOM 1353 N N . CYS B 1 94 ? -12.236 38.949 3.241 1.00 12.22 94 CYS B N 1
ATOM 1354 C CA . CYS B 1 94 ? -12.674 38.150 4.367 1.00 12.88 94 CYS B CA 1
ATOM 1355 C C . CYS B 1 94 ? -11.644 38.249 5.483 1.00 12.36 94 CYS B C 1
ATOM 1356 O O . CYS B 1 94 ? -10.483 38.580 5.240 1.00 12.64 94 CYS B O 1
ATOM 1359 N N . SER B 1 95 ? -12.081 37.981 6.708 1.00 11.91 95 SER B N 1
ATOM 1360 C CA . SER B 1 95 ? -11.191 38.029 7.856 1.00 12.40 95 SER B CA 1
ATOM 1361 C C . SER B 1 95 ? -10.402 36.734 7.951 1.00 12.94 95 SER B C 1
ATOM 1362 O O . SER B 1 95 ? -10.855 35.686 7.492 1.00 13.76 95 SER B O 1
ATOM 1365 N N . LEU B 1 96 ? -9.218 36.815 8.547 1.00 13.61 96 LEU B N 1
ATOM 1366 C CA . LEU B 1 96 ? -8.383 35.638 8.735 1.00 13.42 96 LEU B CA 1
ATOM 1367 C C . LEU B 1 96 ? -8.464 35.173 10.186 1.00 14.33 96 LEU B C 1
ATOM 1368 O O . LEU B 1 96 ? -7.647 34.376 10.652 1.00 13.65 96 LEU B O 1
ATOM 1373 N N . SER B 1 97 ? -9.459 35.691 10.899 1.00 13.66 97 SER B N 1
ATOM 1374 C CA . SER B 1 97 ? -9.702 35.304 12.284 1.00 13.09 97 SER B CA 1
ATOM 1375 C C . SER B 1 97 ? -11.194 35.508 12.542 1.00 12.96 97 SER B C 1
ATOM 1376 O O . SER B 1 97 ? -11.877 36.186 11.771 1.00 11.61 97 SER B O 1
ATOM 1379 N N . PRO B 1 98 ? -11.721 34.913 13.623 1.00 14.69 98 PRO B N 1
ATOM 1380 C CA . PRO B 1 98 ? -13.142 35.037 13.963 1.00 15.41 98 PRO B CA 1
ATOM 1381 C C . PRO B 1 98 ? -13.574 36.468 14.257 1.00 16.64 98 PRO B C 1
ATOM 1382 O O . PRO B 1 98 ? -14.745 36.807 14.108 1.00 16.68 98 PRO B O 1
ATOM 1386 N N . ASN B 1 99 ? -12.629 37.305 14.674 1.00 16.78 99 ASN B N 1
ATOM 1387 C CA . ASN B 1 99 ? -12.955 38.685 14.999 1.00 16.43 99 ASN B CA 1
ATOM 1388 C C . ASN B 1 99 ? -11.977 39.675 14.384 1.00 16.62 99 ASN B C 1
ATOM 1389 O O . ASN B 1 99 ? -10.908 39.954 14.934 1.00 14.85 99 ASN B O 1
ATOM 1394 N N . TYR B 1 100 ? -12.361 40.204 13.229 1.00 15.41 100 TYR B N 1
ATOM 1395 C CA . TYR B 1 100 ? -11.539 41.167 12.520 1.00 15.69 100 TYR B CA 1
ATOM 1396 C C . TYR B 1 100 ? -11.385 42.467 13.306 1.00 16.42 100 TYR B C 1
ATOM 1397 O O . TYR B 1 100 ? -10.327 43.096 13.276 1.00 16.14 100 TYR B O 1
ATOM 1406 N N . ASP B 1 101 ? -12.448 42.889 13.984 1.00 15.75 101 ASP B N 1
ATOM 1407 C CA . ASP B 1 101 ? -12.388 44.123 14.761 1.00 17.02 101 ASP B CA 1
ATOM 1408 C C . ASP B 1 101 ? -11.202 44.048 15.716 1.00 17.21 101 ASP B C 1
ATOM 1409 O O . ASP B 1 101 ? -10.470 45.020 15.898 1.00 19.19 101 ASP B O 1
ATOM 1414 N N . LYS B 1 102 ? -11.011 42.878 16.308 1.00 17.52 102 LYS B N 1
ATOM 1415 C CA . LYS B 1 102 ? -9.916 42.667 17.250 1.00 19.50 102 LYS B CA 1
ATOM 1416 C C . LYS B 1 102 ? -8.553 42.440 16.596 1.00 19.54 102 LYS B C 1
ATOM 1417 O O . LYS B 1 102 ? -7.583 43.128 16.911 1.00 18.22 102 LYS B O 1
ATOM 1423 N N . ASP B 1 103 ? -8.493 41.472 15.685 1.00 18.97 103 ASP B N 1
ATOM 1424 C CA . ASP B 1 103 ? -7.247 41.092 15.022 1.00 19.04 103 ASP B CA 1
ATOM 1425 C C . ASP B 1 103 ? -6.844 41.861 13.767 1.00 18.34 103 ASP B C 1
ATOM 1426 O O . ASP B 1 103 ? -5.657 41.971 13.466 1.00 17.47 103 ASP B O 1
ATOM 1431 N N . ARG B 1 104 ? -7.824 42.377 13.033 1.00 17.48 104 ARG B N 1
ATOM 1432 C CA . ARG B 1 104 ? -7.567 43.149 11.819 1.00 19.32 104 ARG B CA 1
ATOM 1433 C C . ARG B 1 104 ? -6.785 42.378 10.755 1.00 17.59 104 ARG B C 1
ATOM 1434 O O . ARG B 1 104 ? -6.102 42.979 9.923 1.00 15.84 104 ARG B O 1
ATOM 1442 N N . ALA B 1 105 ? -6.880 41.053 10.783 1.00 15.96 105 ALA B N 1
ATOM 1443 C CA . ALA B 1 105 ? -6.183 40.221 9.805 1.00 15.34 105 ALA B CA 1
ATOM 1444 C C . ALA B 1 105 ? -7.171 39.906 8.695 1.00 14.72 105 ALA B C 1
ATOM 1445 O O . ALA B 1 105 ? -8.295 39.482 8.961 1.00 13.13 105 ALA B O 1
ATOM 1447 N N . TRP B 1 106 ? -6.758 40.107 7.448 1.00 13.97 106 TRP B N 1
ATOM 1448 C CA . TRP B 1 106 ? -7.669 39.866 6.338 1.00 13.96 106 TRP B CA 1
ATOM 1449 C C . TRP B 1 106 ? -6.967 39.637 5.014 1.00 16.43 106 TRP B C 1
ATOM 1450 O O . TRP B 1 106 ? -5.755 39.818 4.891 1.00 16.14 106 TRP B O 1
ATOM 1461 N N . LYS B 1 107 ? -7.756 39.252 4.018 1.00 15.78 107 LYS B N 1
ATOM 1462 C CA . LYS B 1 107 ? -7.244 39.037 2.678 1.00 16.99 107 LYS B CA 1
ATOM 1463 C C . LYS B 1 107 ? -8.374 39.228 1.679 1.00 18.71 107 LYS B C 1
ATOM 1464 O O . LYS B 1 107 ? -9.550 39.069 2.017 1.00 18.51 107 LYS B O 1
ATOM 1470 N N . TYR B 1 108 ? -8.021 39.601 0.455 1.00 19.25 108 TYR B N 1
ATOM 1471 C CA . TYR B 1 108 ? -9.024 39.759 -0.583 1.00 20.36 108 TYR B CA 1
ATOM 1472 C C . TYR B 1 108 ? -9.395 38.340 -0.993 1.00 19.47 108 TYR B C 1
ATOM 1473 O O . TYR B 1 108 ? -8.575 37.421 -0.895 1.00 19.90 108 TYR B O 1
ATOM 1482 N N . CYS B 1 109 ? -10.631 38.147 -1.431 1.00 19.48 109 CYS B N 1
ATOM 1483 C CA . CYS B 1 109 ? -11.075 36.819 -1.828 1.00 19.24 109 CYS B CA 1
ATOM 1484 C C . CYS B 1 109 ? -10.863 36.551 -3.313 1.00 20.95 109 CYS B C 1
ATOM 1485 O O . CYS B 1 109 ? -10.273 37.421 -3.984 1.00 22.08 109 CYS B O 1
#

Sequence (176 aa):
EECVFPFVYRNRKHFDCTVHGSLFPWCSLDADYVGRWKYCAQRDYAKCVFPFIYGGKKYETCTKIGSMWMSWCSLSPNYDKDRAWKYCEECVFPFVYRNRKHFDCTVHGSLFPWCSLDADYVGRWKYCAQRDYAKCVFPFIYGGKKYETCTKIGSMWMSWCSLSPNYDKDRAWKYC

CATH classification: 2.10.10.10 (+1 more: 2.10.10.10)

Organism: Bos taurus (NCBI:txid9913)

Radius of gyration: 23.26 Å; Cα contacts (8 Å, |Δi|>4): 358; chains: 2; bounding box: 67×44×32 Å

InterPro domains:
  IPR000562 Fibronectin type II domain [PF00040] (49-86)
  IPR000562 Fibronectin type II domain [PF00040] (94-134)
  IPR000562 Fibronectin type II domain [PS00023] (94-134)
  IPR000562 Fibronectin type II domain [PS51092] (44-88)
  IPR000562 Fibronectin type II domain [PS51092] (89-134)
  IPR000562 Fibronectin type II domain [SM00059] (42-86)
  IPR000562 Fibronectin type II domain [SM00059] (87-134)
  IPR000562 Fibronectin type II domain [cd00062] (45-86)
  IPR000562 Fibronectin type II domain [cd00062] (90-134)
  IPR013806 Kringle-like fold [SSF57440] (47-91)
  IPR013806 Kringle-like fold [SSF57440] (79-134)
  IPR016356 Seminal plasma protein, PDC-109-like [PIRSF002541] (1-134)
  IPR036943 Fibronectin type II domain superfamily [G3DSA:2.10.10.10] (47-86)
  IPR036943 Fibronectin type II domain superfamily [G3DSA:2.10.10.10] (91-134)
  IPR051666 Seminal Plasma Capacitation Regulator [PTHR22918] (45-134)

GO terms:
  GO:0005576 extracellular region (C, IDA)
  GO:1902492 positive regulation of sperm capacitation (P, IDA)
  GO:0033700 phospholipid efflux (P, IDA)

Solvent-accessible surface area: 10997 Å² total; per-residue (Å²): 138,84,24,52,62,55,0,66,41,176,154,123,118,16,22,31,17,16,88,32,68,44,172,112,24,12,0,0,19,34,49,99,72,109,45,116,105,42,116,4,59,150,130,10,82,10,125,34,43,91,58,1,74,5,5,57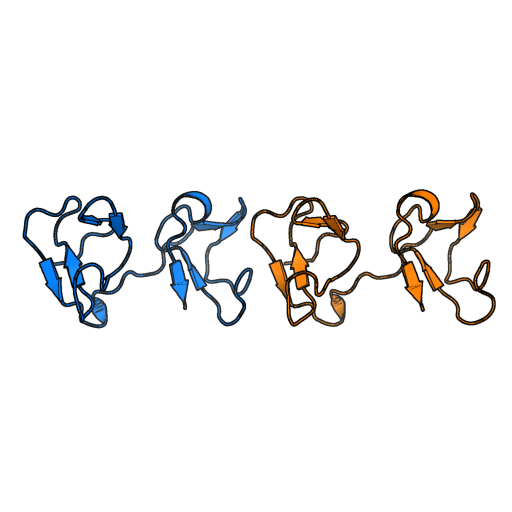,98,142,26,98,89,42,14,95,18,27,12,106,183,96,39,14,0,0,13,4,90,34,35,41,143,32,130,14,109,58,98,82,107,103,21,50,63,53,0,51,43,176,147,127,117,20,23,36,16,20,87,36,76,36,179,104,31,13,0,0,7,22,56,102,64,67,21,4,34,32,64,7,56,170,134,9,79,7,135,34,43,87,63,0,42,52,54,56,133,134,28,114,91,41,14,119,99,65,27,170,159,83,26,14,0,0,14,3,88,23,49,60,151,47,165,15,109,69,96,83